Protein AF-A0A0V0Z096-F1 (afdb_monomer_lite)

Radius of gyration: 15.41 Å; chains: 1; bounding box: 47×34×36 Å

Foldseek 3Di:
DPFQKDKDKADDPDPPAFKIKIKMKRQPCPPPPPDPRDHDPVCPVDDMDIDMFIATLVCVLQVLQQVLLQLDDDPDDDDDVVSCVVSVSNVCVRVSHHDPDDDQKDKGWGFTDDDDTDIAIFIHGYQPPDDDDRPRDDGDD

Sequence (141 aa):
TKSNGKGIIVIRTAVGQNDGAWIVHTVPGFPKAKTGYSWPASETAKGHLLICMTIAKTQINAIAASLFRAEPFVYYNDIPETETTGMPDFKKLAEGQIPTTPPSTIIRSIRLTGAGTVPVHIYSKSAKSRYGKQVKTFLII

pLDDT: mean 81.58, std 16.47, range [27.97, 95.5]

Secondary structure (DSSP, 8-state):
---S-EEEEEE--STT--EEEEEEE--TT-SPTTS-----GGGTTS---EEEEEEEGGGHHHHHHHHHHT----------HHHHTT-HHHHHHHTT----SS-SEEEEEEE--SSS--EEEEEEE-TT--SSS--------

InterPro domains:
  IPR004947 Deoxyribonuclease II [PF03265] (3-128)
  IPR004947 Deoxyribonuclease II [PTHR10858] (15-128)

Organism: NCBI:txid990121

Structure (mmCIF, N/CA/C/O backbone):
data_AF-A0A0V0Z096-F1
#
_entry.id   AF-A0A0V0Z096-F1
#
loop_
_atom_site.group_PDB
_atom_site.id
_atom_site.type_symbol
_atom_site.label_atom_id
_atom_site.label_alt_id
_atom_site.label_comp_id
_atom_site.label_asym_id
_atom_site.label_entity_id
_atom_site.label_seq_id
_atom_site.pdbx_PDB_ins_code
_atom_site.Cartn_x
_atom_site.Cartn_y
_atom_site.Cartn_z
_atom_site.occupancy
_atom_site.B_iso_or_equiv
_atom_site.auth_seq_id
_atom_site.auth_comp_id
_atom_site.auth_asym_id
_atom_site.auth_atom_id
_atom_site.pdbx_PDB_model_num
ATOM 1 N N . THR A 1 1 ? 9.477 6.277 -12.701 1.00 46.91 1 THR A N 1
ATOM 2 C CA . THR A 1 1 ? 10.186 6.315 -11.398 1.00 46.91 1 THR A CA 1
ATOM 3 C C . THR A 1 1 ? 11.092 5.092 -11.263 1.00 46.91 1 THR A C 1
ATOM 5 O O . THR A 1 1 ? 10.750 4.046 -11.796 1.00 46.91 1 THR A O 1
ATOM 8 N N . LYS A 1 2 ? 12.264 5.210 -10.611 1.00 51.12 2 LYS A N 1
ATOM 9 C CA . LYS A 1 2 ? 13.304 4.149 -10.505 1.00 51.12 2 LYS A CA 1
ATOM 10 C C . LYS A 1 2 ? 13.142 3.206 -9.286 1.00 51.12 2 LYS A C 1
ATOM 12 O O . LYS A 1 2 ? 14.071 2.459 -8.968 1.00 51.12 2 LYS A O 1
ATOM 17 N N . SER A 1 3 ? 12.001 3.256 -8.586 1.00 62.12 3 SER A N 1
ATOM 18 C CA . SER A 1 3 ? 11.699 2.331 -7.481 1.00 62.12 3 SER A CA 1
ATOM 19 C C . SER A 1 3 ? 11.398 0.932 -8.021 1.00 62.12 3 SER A C 1
ATOM 21 O O . SER A 1 3 ? 10.649 0.786 -8.991 1.00 62.12 3 SER A O 1
ATOM 23 N N . ASN A 1 4 ? 11.970 -0.090 -7.382 1.00 69.25 4 ASN A N 1
ATOM 24 C CA . ASN A 1 4 ? 11.734 -1.488 -7.746 1.00 69.25 4 ASN A CA 1
ATOM 25 C C . ASN A 1 4 ? 10.355 -1.971 -7.254 1.00 69.25 4 ASN A C 1
ATOM 27 O O . ASN A 1 4 ? 9.703 -2.743 -7.952 1.00 69.25 4 ASN A O 1
ATOM 31 N N . GLY A 1 5 ? 9.896 -1.478 -6.097 1.00 81.44 5 GLY A N 1
ATOM 32 C CA . GLY A 1 5 ? 8.581 -1.777 -5.525 1.00 81.44 5 GLY A CA 1
ATOM 33 C C . GLY A 1 5 ? 7.547 -0.695 -5.838 1.00 81.44 5 GLY A C 1
ATOM 34 O O . GLY A 1 5 ? 7.862 0.500 -5.848 1.00 81.44 5 GLY A O 1
ATOM 35 N N . LYS A 1 6 ? 6.318 -1.131 -6.104 1.00 87.38 6 LYS A N 1
ATOM 36 C CA . LYS A 1 6 ? 5.119 -0.325 -6.362 1.00 87.38 6 LYS A CA 1
ATOM 37 C C . LYS A 1 6 ? 3.970 -0.888 -5.539 1.00 87.38 6 LYS A C 1
ATOM 39 O O . LYS A 1 6 ? 4.043 -2.032 -5.091 1.00 87.38 6 LYS A O 1
ATOM 44 N N . GLY A 1 7 ? 2.915 -0.109 -5.350 1.00 89.44 7 GLY A N 1
ATOM 45 C CA . GLY A 1 7 ? 1.746 -0.604 -4.646 1.00 89.44 7 GLY A CA 1
ATOM 46 C C . GLY A 1 7 ? 0.481 0.190 -4.912 1.00 89.44 7 GLY A C 1
ATOM 47 O O . GLY A 1 7 ? 0.518 1.278 -5.484 1.00 89.44 7 GLY A O 1
ATOM 48 N N . ILE A 1 8 ? -0.631 -0.406 -4.501 1.00 90.75 8 ILE A N 1
ATOM 49 C CA . ILE A 1 8 ? -1.992 0.096 -4.671 1.00 90.75 8 ILE A CA 1
ATOM 50 C C . ILE A 1 8 ? -2.708 -0.132 -3.344 1.00 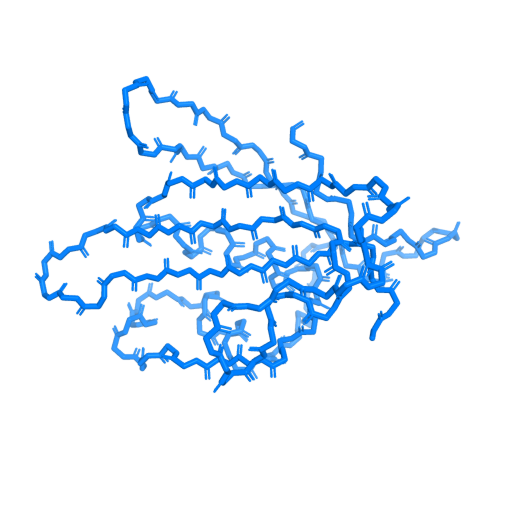90.75 8 ILE A C 1
ATOM 52 O O . ILE A 1 8 ? -2.655 -1.239 -2.808 1.00 90.75 8 ILE A O 1
ATOM 56 N N . ILE A 1 9 ? -3.376 0.891 -2.823 1.00 91.88 9 ILE A N 1
ATOM 57 C CA . ILE A 1 9 ? -4.297 0.752 -1.693 1.00 91.88 9 ILE A CA 1
ATOM 58 C C . ILE A 1 9 ? -5.701 0.964 -2.241 1.00 91.88 9 ILE A C 1
ATOM 60 O O . ILE A 1 9 ? -5.968 1.977 -2.882 1.00 91.88 9 ILE A O 1
ATOM 64 N N . VAL A 1 10 ? -6.579 -0.002 -1.998 1.00 91.56 10 VAL A N 1
ATOM 65 C CA . VAL A 1 10 ? -7.994 0.051 -2.365 1.00 91.56 10 VAL A CA 1
ATOM 66 C C . VAL A 1 10 ? -8.809 -0.018 -1.085 1.00 91.56 10 VAL A C 1
ATOM 68 O O . VAL A 1 10 ? -8.542 -0.854 -0.223 1.00 91.56 10 VAL A O 1
ATOM 71 N N . ILE A 1 11 ? -9.808 0.850 -0.963 1.00 91.62 11 ILE A N 1
ATOM 72 C CA . ILE A 1 11 ? -10.692 0.916 0.201 1.00 91.62 11 ILE A CA 1
ATOM 73 C C . ILE A 1 11 ? -12.143 0.851 -0.242 1.00 91.62 11 ILE A C 1
ATOM 75 O O . ILE A 1 11 ? -12.521 1.438 -1.255 1.00 91.62 11 ILE A O 1
ATOM 79 N N . ARG A 1 12 ? -12.977 0.146 0.520 1.00 92.25 12 ARG A N 1
ATOM 80 C CA . ARG A 1 12 ? -14.403 0.048 0.214 1.00 92.25 12 ARG A CA 1
ATOM 81 C C . ARG A 1 12 ? -15.173 1.213 0.826 1.00 92.25 12 ARG A C 1
ATOM 83 O O . ARG A 1 12 ? -15.534 1.139 1.986 1.00 92.25 12 ARG A O 1
ATOM 90 N N . THR A 1 13 ? -15.492 2.255 0.073 1.00 90.75 13 THR A N 1
ATOM 91 C CA . THR A 1 13 ? -16.081 3.519 0.583 1.00 90.75 13 THR A CA 1
ATOM 92 C C . THR A 1 13 ? -17.542 3.452 1.062 1.00 90.75 13 THR A C 1
ATOM 94 O O . THR A 1 13 ? -18.103 4.456 1.494 1.00 90.75 13 THR A O 1
ATOM 97 N N . ALA A 1 14 ? -18.193 2.286 1.013 1.00 91.25 14 ALA A N 1
ATOM 98 C CA . ALA A 1 14 ? -19.557 2.141 1.519 1.00 91.25 14 ALA A CA 1
ATOM 99 C C . ALA A 1 14 ? -19.620 2.328 3.050 1.00 91.25 14 ALA A C 1
ATOM 101 O O . ALA A 1 14 ? -18.750 1.857 3.789 1.00 91.25 14 ALA A O 1
ATOM 102 N N . VAL A 1 15 ? -20.677 2.997 3.523 1.00 86.56 15 VAL A N 1
ATOM 103 C CA . VAL A 1 15 ? -20.884 3.310 4.946 1.00 86.56 15 VAL A CA 1
ATOM 104 C C . VAL A 1 15 ? -20.875 2.028 5.784 1.00 86.56 15 VAL A C 1
ATOM 106 O O . VAL A 1 15 ? -21.475 1.019 5.414 1.00 86.56 15 VAL A O 1
ATOM 109 N N . GLY A 1 16 ? -20.162 2.065 6.912 1.00 84.88 16 GLY A N 1
ATOM 110 C CA . GLY A 1 16 ? -20.044 0.937 7.841 1.00 84.88 16 GLY A CA 1
ATOM 111 C C . GLY A 1 16 ? -19.148 -0.211 7.361 1.00 84.88 16 GLY A C 1
ATOM 112 O O . GLY A 1 16 ? -18.984 -1.184 8.091 1.00 84.88 16 GLY A O 1
ATOM 113 N N . GLN A 1 17 ? -18.544 -0.119 6.170 1.00 91.12 17 GLN A N 1
ATOM 114 C CA . GLN A 1 17 ? -17.619 -1.139 5.677 1.00 91.12 17 GLN A CA 1
ATOM 115 C C . GLN A 1 17 ? -16.190 -0.866 6.141 1.00 91.12 17 GLN A C 1
ATOM 117 O O . GLN A 1 17 ? -15.682 0.253 6.040 1.00 91.12 17 GLN A O 1
ATOM 122 N N . ASN A 1 18 ? -15.520 -1.925 6.593 1.00 91.62 18 ASN A N 1
ATOM 123 C CA . ASN A 1 18 ? -14.143 -1.888 7.084 1.00 91.62 18 ASN A CA 1
ATOM 124 C C . ASN A 1 18 ? -13.175 -2.645 6.159 1.00 91.62 18 ASN A C 1
ATOM 126 O O . ASN A 1 18 ? -12.088 -3.020 6.583 1.00 91.62 18 ASN A O 1
ATOM 130 N N . ASP A 1 19 ? -13.550 -2.868 4.900 1.00 92.62 19 ASP A N 1
ATOM 131 C CA . ASP A 1 19 ? -12.753 -3.661 3.963 1.00 92.62 19 ASP A CA 1
ATOM 132 C C . ASP A 1 19 ? -11.773 -2.799 3.159 1.00 92.62 19 ASP A C 1
ATOM 134 O O . ASP A 1 19 ? -12.102 -1.702 2.687 1.00 92.62 19 ASP A O 1
ATOM 138 N N . GLY A 1 20 ? -10.580 -3.343 2.936 1.00 92.88 20 GLY A N 1
ATOM 139 C CA . GLY A 1 20 ? -9.593 -2.812 2.010 1.00 92.88 20 GLY A CA 1
ATOM 140 C C . GLY A 1 20 ? -8.653 -3.893 1.482 1.00 92.88 20 GLY A C 1
ATOM 141 O O . GLY A 1 20 ? -8.589 -5.009 1.997 1.00 92.88 20 GLY A O 1
ATOM 142 N N . ALA A 1 21 ? -7.901 -3.541 0.447 1.00 93.12 21 ALA A N 1
ATOM 143 C CA . ALA A 1 21 ? -6.848 -4.369 -0.115 1.00 93.12 21 ALA A CA 1
ATOM 144 C C . ALA A 1 21 ? -5.581 -3.535 -0.305 1.00 93.12 21 ALA A C 1
ATOM 146 O O . ALA A 1 21 ? -5.631 -2.394 -0.767 1.00 93.12 21 ALA A O 1
ATOM 147 N N . TRP A 1 22 ? -4.437 -4.120 0.027 1.00 93.75 22 TRP A N 1
ATOM 148 C CA . TRP A 1 22 ? -3.130 -3.551 -0.255 1.00 93.75 22 TRP A CA 1
ATOM 149 C C . TRP A 1 22 ? -2.366 -4.489 -1.179 1.00 93.75 22 TRP A C 1
ATOM 151 O O . TRP A 1 22 ? -2.106 -5.644 -0.847 1.00 93.75 22 TRP A O 1
ATOM 161 N N . ILE A 1 23 ? -2.029 -3.986 -2.362 1.00 92.38 23 ILE A N 1
ATOM 162 C CA . ILE A 1 23 ? -1.286 -4.724 -3.375 1.00 92.38 23 ILE A CA 1
ATOM 163 C C . ILE A 1 23 ? 0.121 -4.156 -3.438 1.00 92.38 23 ILE A C 1
ATOM 165 O O . ILE A 1 23 ? 0.297 -2.942 -3.533 1.00 92.38 23 ILE A O 1
ATOM 169 N N . VAL A 1 24 ? 1.118 -5.033 -3.437 1.00 92.12 24 VAL A N 1
ATOM 170 C CA . VAL A 1 24 ? 2.523 -4.676 -3.634 1.00 92.12 24 VAL A CA 1
ATOM 171 C C . VAL A 1 24 ? 3.059 -5.481 -4.802 1.00 92.12 24 VAL A C 1
ATOM 173 O O . VAL A 1 24 ? 2.840 -6.688 -4.885 1.00 92.12 24 VAL A O 1
ATOM 176 N N . HIS A 1 25 ? 3.734 -4.814 -5.734 1.00 91.50 25 HIS A N 1
ATOM 177 C CA . HIS A 1 25 ? 4.222 -5.462 -6.943 1.00 91.50 25 HIS A CA 1
ATOM 178 C C . HIS A 1 25 ? 5.478 -4.816 -7.527 1.00 91.50 25 HIS A C 1
ATOM 180 O O . HIS A 1 25 ? 5.851 -3.692 -7.187 1.00 91.50 25 HIS A O 1
ATOM 186 N N . THR A 1 26 ? 6.123 -5.517 -8.462 1.00 92.38 26 THR A N 1
ATOM 187 C CA . THR A 1 26 ? 7.292 -4.998 -9.198 1.00 92.38 26 THR A CA 1
ATOM 188 C C . THR A 1 26 ? 6.966 -4.516 -10.616 1.00 92.38 26 THR A C 1
ATOM 190 O O . THR A 1 26 ? 7.733 -3.732 -11.180 1.00 92.38 26 THR A O 1
ATOM 193 N N . VAL A 1 27 ? 5.808 -4.895 -11.171 1.00 90.75 27 VAL A N 1
ATOM 194 C CA . VAL A 1 27 ? 5.384 -4.624 -12.564 1.00 90.75 27 VAL A CA 1
ATOM 195 C C . VAL A 1 27 ? 5.405 -3.120 -12.914 1.00 90.75 27 VAL A C 1
ATOM 197 O O . VAL A 1 27 ? 4.641 -2.343 -12.341 1.00 90.75 27 VAL A O 1
ATOM 200 N N . PRO A 1 28 ? 6.280 -2.651 -13.817 1.00 87.44 28 PRO A N 1
ATOM 201 C CA . PRO A 1 28 ? 6.274 -1.281 -14.330 1.00 87.44 28 PRO A CA 1
ATOM 202 C C . PRO A 1 28 ? 4.982 -0.921 -15.072 1.00 87.44 28 PRO A C 1
ATOM 204 O O . PRO A 1 28 ? 4.483 -1.707 -15.864 1.00 87.44 28 PRO A O 1
ATOM 207 N N . GLY A 1 29 ? 4.448 0.283 -14.842 1.00 83.25 29 GLY A N 1
ATOM 208 C CA . GLY A 1 29 ? 3.272 0.789 -15.569 1.00 83.25 29 GLY A CA 1
ATOM 209 C C . GLY A 1 29 ? 1.933 0.131 -15.212 1.00 83.25 29 GLY A C 1
ATOM 210 O O . GLY A 1 29 ? 0.922 0.471 -15.819 1.00 83.25 29 GLY A O 1
ATOM 211 N N . PHE A 1 30 ? 1.917 -0.779 -14.237 1.00 85.06 30 PHE A N 1
ATOM 212 C CA . PHE A 1 30 ? 0.716 -1.446 -13.742 1.00 85.06 30 PHE A CA 1
ATOM 213 C C . PHE A 1 30 ? 0.279 -0.875 -12.378 1.00 85.06 30 PHE A C 1
ATOM 215 O O . PHE A 1 30 ? 1.146 -0.576 -11.557 1.00 85.06 30 PHE A O 1
ATOM 222 N N . PRO A 1 31 ? -1.033 -0.769 -12.109 1.00 83.81 31 PRO A N 1
ATOM 223 C CA . PRO A 1 31 ? -2.077 -0.611 -13.110 1.00 83.81 31 PRO A CA 1
ATOM 224 C C . PRO A 1 31 ? -1.879 0.736 -13.813 1.00 83.81 31 PRO A C 1
ATOM 226 O O . PRO A 1 31 ? -1.270 1.665 -13.275 1.00 83.81 31 PRO A O 1
ATOM 229 N N . LYS A 1 32 ? -2.406 0.867 -15.025 1.00 81.06 32 LYS A N 1
ATOM 230 C CA . LYS A 1 32 ? -2.392 2.159 -15.701 1.00 81.06 32 LYS A CA 1
ATOM 231 C C . LYS A 1 32 ? -3.452 3.059 -15.049 1.00 81.06 32 LYS A C 1
ATOM 233 O O . LYS A 1 32 ? -4.631 2.714 -15.007 1.00 81.06 32 LYS A O 1
ATOM 238 N N . ALA A 1 33 ? -3.012 4.187 -14.488 1.00 73.81 33 ALA A N 1
ATOM 239 C CA . ALA A 1 33 ? -3.872 5.124 -13.761 1.00 73.81 33 ALA A CA 1
ATOM 240 C C . ALA A 1 33 ? -5.068 5.570 -14.611 1.00 73.81 33 ALA A C 1
ATOM 242 O O . ALA A 1 33 ? -4.908 5.811 -15.809 1.00 73.81 33 ALA A O 1
ATOM 243 N N . LYS A 1 34 ? -6.240 5.727 -13.980 1.00 73.31 34 LYS A N 1
ATOM 244 C CA . LYS A 1 34 ? -7.497 6.165 -14.624 1.00 73.31 34 LYS A CA 1
ATOM 245 C C . LYS A 1 34 ? -7.984 5.279 -15.777 1.00 73.31 34 LYS A C 1
ATOM 247 O O . LYS A 1 34 ? -8.939 5.628 -16.462 1.00 73.31 34 LYS A O 1
ATOM 252 N N . THR A 1 35 ? -7.342 4.140 -16.003 1.00 71.06 35 THR A N 1
ATOM 253 C CA . THR A 1 35 ? -7.802 3.123 -16.940 1.00 71.06 35 THR A CA 1
ATOM 254 C C . THR A 1 35 ? -8.131 1.869 -16.148 1.00 71.06 35 THR A C 1
ATOM 256 O O . THR A 1 35 ? -7.562 1.649 -15.078 1.00 71.06 35 THR A O 1
ATOM 259 N N . GLY A 1 36 ? -9.063 1.059 -16.649 1.00 73.25 36 GLY A N 1
ATOM 260 C CA . GLY A 1 36 ? -9.343 -0.245 -16.056 1.00 73.25 36 GLY A CA 1
ATOM 261 C C . GLY A 1 36 ? -8.099 -1.140 -16.008 1.00 73.25 36 GLY A C 1
ATOM 262 O O . GLY A 1 36 ? -7.007 -0.773 -16.450 1.00 73.25 36 GLY A O 1
ATOM 263 N N . TYR A 1 37 ? -8.272 -2.347 -15.474 1.00 81.44 37 TYR A N 1
ATOM 264 C CA . TYR A 1 37 ? -7.207 -3.345 -15.450 1.00 81.44 37 TYR A CA 1
ATOM 265 C C . TYR A 1 37 ? -6.600 -3.536 -16.852 1.00 81.44 37 TYR A C 1
ATOM 267 O O . TYR A 1 37 ? -7.305 -3.845 -17.810 1.00 81.44 37 TYR A O 1
ATOM 275 N N . SER A 1 38 ? -5.283 -3.353 -16.961 1.00 85.44 38 SER A N 1
ATOM 276 C CA . SER A 1 38 ? -4.527 -3.555 -18.196 1.00 85.44 38 SER A CA 1
ATOM 277 C C . SER A 1 38 ? -3.144 -4.089 -17.853 1.00 85.44 38 SER A C 1
ATOM 279 O O . SER A 1 38 ? -2.363 -3.415 -17.177 1.00 85.44 38 SER A O 1
ATOM 281 N N . TRP A 1 39 ? -2.824 -5.284 -18.345 1.00 88.88 39 TRP A N 1
ATOM 282 C CA . TRP A 1 39 ? -1.497 -5.876 -18.208 1.00 88.88 39 TRP A CA 1
ATOM 283 C C . TRP A 1 39 ? -0.557 -5.355 -19.310 1.00 88.88 39 TRP A C 1
ATOM 285 O O . TRP A 1 39 ? -0.926 -5.410 -20.486 1.00 88.88 39 TRP A O 1
ATOM 295 N N . PRO A 1 40 ? 0.647 -4.846 -18.992 1.00 90.12 40 PRO A N 1
ATOM 296 C CA . PRO A 1 40 ? 1.582 -4.411 -20.024 1.00 90.12 40 PRO A CA 1
ATOM 297 C C . PRO A 1 40 ? 2.207 -5.621 -20.736 1.00 90.12 40 PRO A C 1
ATOM 299 O O . PRO A 1 40 ? 2.941 -6.397 -20.127 1.00 90.12 40 PRO A O 1
ATOM 302 N N . ALA A 1 41 ? 1.969 -5.764 -22.044 1.00 92.06 41 ALA A N 1
ATOM 303 C CA . ALA A 1 41 ? 2.443 -6.917 -22.819 1.00 92.06 41 ALA A CA 1
ATOM 304 C C . ALA A 1 41 ? 3.969 -7.141 -22.723 1.00 92.06 41 ALA A C 1
ATOM 306 O O . ALA A 1 41 ? 4.411 -8.289 -22.666 1.00 92.06 41 ALA A O 1
ATOM 307 N N . SER A 1 42 ? 4.760 -6.062 -22.612 1.00 91.94 42 SER A N 1
ATOM 308 C CA . SER A 1 42 ? 6.226 -6.097 -22.451 1.00 91.94 42 SER A CA 1
ATOM 309 C C . SER A 1 42 ? 6.711 -6.756 -21.157 1.00 91.94 42 SER A C 1
ATOM 311 O O . SER A 1 42 ? 7.886 -7.108 -21.052 1.00 91.94 42 SER A O 1
ATOM 313 N N . GLU A 1 43 ? 5.834 -6.895 -20.164 1.00 93.62 43 GLU A N 1
ATOM 314 C CA . GLU A 1 43 ? 6.150 -7.477 -18.861 1.00 93.62 43 GLU A CA 1
ATOM 315 C C . GLU A 1 43 ? 5.813 -8.976 -18.793 1.00 93.62 43 GLU A C 1
ATOM 317 O O . GLU A 1 43 ? 6.204 -9.650 -17.849 1.00 93.62 43 GLU A O 1
ATOM 322 N N . THR A 1 44 ? 5.163 -9.541 -19.818 1.00 92.62 44 THR A N 1
ATOM 323 C CA . THR A 1 44 ? 4.768 -10.966 -19.854 1.00 92.62 44 THR A CA 1
ATOM 324 C C . THR A 1 44 ? 5.965 -11.916 -19.856 1.00 92.62 44 THR A C 1
ATOM 326 O O . THR A 1 44 ? 5.931 -12.961 -19.217 1.00 92.62 44 THR A O 1
ATOM 329 N N . ALA A 1 45 ? 7.044 -11.550 -20.551 1.00 95.50 45 ALA A N 1
ATOM 330 C CA . ALA A 1 45 ? 8.261 -12.359 -20.618 1.00 95.50 45 ALA A CA 1
ATOM 331 C C . ALA A 1 45 ? 9.189 -12.168 -19.399 1.00 95.50 45 ALA A C 1
ATOM 333 O O . ALA A 1 45 ? 10.294 -12.709 -19.377 1.00 95.50 45 ALA A O 1
ATOM 334 N N . LYS A 1 46 ? 8.789 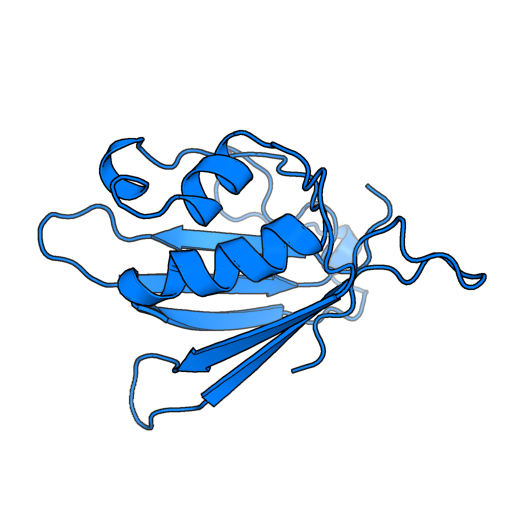-11.365 -18.403 1.00 93.56 46 LYS A N 1
ATOM 335 C CA . LYS A 1 46 ? 9.617 -10.992 -17.250 1.00 93.56 46 LYS A CA 1
ATOM 336 C C . LYS A 1 46 ? 9.031 -11.556 -15.958 1.00 93.56 46 LYS A C 1
ATOM 338 O O . LYS A 1 46 ? 7.821 -11.615 -15.770 1.00 93.56 46 LYS A O 1
ATOM 343 N N . GLY A 1 47 ? 9.908 -11.936 -15.031 1.00 93.00 47 GLY A N 1
ATOM 344 C CA . GLY A 1 47 ? 9.502 -12.361 -13.694 1.00 93.00 47 GLY A CA 1
ATOM 345 C C . GLY A 1 47 ? 9.043 -11.174 -12.846 1.00 93.00 47 GLY A C 1
ATOM 346 O O . GLY A 1 47 ? 9.802 -10.225 -12.637 1.00 93.00 47 GLY A O 1
ATOM 347 N N . HIS A 1 48 ? 7.822 -11.247 -12.316 1.00 92.50 48 HIS A N 1
ATOM 348 C CA . HIS A 1 48 ? 7.268 -10.239 -11.415 1.00 92.50 48 HIS A CA 1
ATOM 349 C C . HIS A 1 48 ? 6.723 -10.860 -10.133 1.00 92.50 48 HIS A C 1
ATOM 351 O O . HIS A 1 48 ? 6.204 -11.971 -10.134 1.00 92.50 48 HIS A O 1
ATOM 357 N N . LEU A 1 49 ? 6.815 -10.099 -9.042 1.00 92.12 49 LEU A N 1
ATOM 358 C CA . LEU A 1 49 ? 6.169 -10.418 -7.775 1.00 92.12 49 LEU A CA 1
ATOM 359 C C . LEU A 1 49 ? 4.916 -9.554 -7.653 1.00 92.12 49 LEU A C 1
ATOM 361 O O . LEU A 1 49 ? 4.987 -8.344 -7.893 1.00 92.12 49 LEU A O 1
ATOM 365 N N . LEU A 1 50 ? 3.796 -10.175 -7.294 1.00 92.19 50 LEU A N 1
ATOM 366 C CA . LEU A 1 50 ? 2.545 -9.517 -6.938 1.00 92.19 50 LEU A CA 1
ATOM 367 C C . LEU A 1 50 ? 2.026 -10.162 -5.657 1.00 92.19 50 LEU A C 1
ATOM 369 O O . LEU A 1 50 ? 1.871 -11.378 -5.596 1.00 92.19 50 LEU A O 1
ATOM 373 N N . ILE A 1 51 ? 1.752 -9.348 -4.646 1.00 92.19 51 ILE A N 1
ATOM 374 C CA . ILE A 1 51 ? 1.172 -9.787 -3.379 1.00 92.19 51 ILE A CA 1
ATOM 375 C C . ILE A 1 51 ? -0.058 -8.937 -3.125 1.00 92.19 51 ILE A C 1
ATOM 377 O O . ILE A 1 51 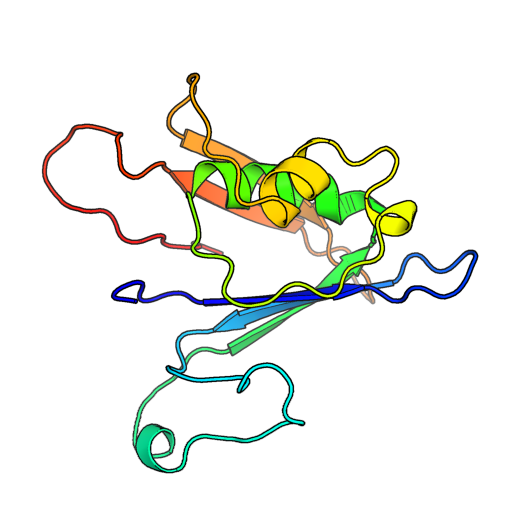? 0.026 -7.711 -3.157 1.00 92.19 51 ILE A O 1
ATOM 381 N N . CYS A 1 52 ? -1.188 -9.593 -2.878 1.00 92.06 52 CYS A N 1
ATOM 382 C CA . CYS A 1 52 ? -2.434 -8.954 -2.485 1.00 92.06 52 CYS A CA 1
ATOM 383 C C . CYS A 1 52 ? -2.739 -9.325 -1.036 1.00 92.06 52 CYS A C 1
ATOM 385 O O . CYS A 1 52 ? -2.774 -10.503 -0.689 1.00 92.06 52 CYS A O 1
ATOM 387 N N . MET A 1 53 ? -2.955 -8.315 -0.204 1.00 92.94 53 MET A N 1
ATOM 388 C CA . MET A 1 53 ? -3.285 -8.462 1.205 1.00 92.94 53 MET A CA 1
ATOM 389 C C . MET A 1 53 ? -4.650 -7.846 1.469 1.00 92.94 53 MET A C 1
ATOM 391 O O . MET A 1 53 ? -4.834 -6.646 1.260 1.00 92.94 53 MET A O 1
ATOM 395 N N . THR A 1 54 ? -5.590 -8.644 1.967 1.00 93.19 54 THR A N 1
ATOM 396 C CA . THR A 1 54 ? -6.860 -8.129 2.486 1.00 93.19 54 THR A CA 1
ATOM 397 C C . THR A 1 54 ? -6.618 -7.545 3.872 1.00 93.19 54 THR A C 1
ATOM 399 O O . THR A 1 54 ? -6.026 -8.187 4.744 1.00 93.19 54 THR A O 1
ATOM 402 N N . ILE A 1 55 ? -7.030 -6.298 4.065 1.00 93.56 55 ILE A N 1
ATOM 403 C CA . ILE A 1 55 ? -6.770 -5.522 5.275 1.00 93.56 55 ILE A CA 1
ATOM 404 C C . ILE A 1 55 ? -8.052 -4.869 5.775 1.00 93.56 55 ILE A C 1
ATOM 406 O O . ILE A 1 55 ? -8.984 -4.610 5.016 1.00 93.56 55 ILE A O 1
ATOM 410 N N . ALA A 1 56 ? -8.075 -4.556 7.067 1.00 94.00 56 ALA A N 1
ATOM 411 C CA . ALA A 1 56 ? -9.113 -3.705 7.630 1.00 94.00 56 ALA A CA 1
ATOM 412 C C . ALA A 1 56 ? -8.788 -2.228 7.358 1.00 94.00 56 ALA A C 1
ATOM 414 O O . ALA A 1 56 ? -7.629 -1.829 7.519 1.00 94.00 56 ALA A O 1
ATOM 415 N N . LYS A 1 57 ? -9.787 -1.393 7.042 1.00 92.88 57 LYS A N 1
ATOM 416 C CA . LYS A 1 57 ? -9.589 0.062 6.895 1.00 92.88 57 LYS A CA 1
ATOM 417 C C . LYS A 1 57 ? -8.960 0.684 8.136 1.00 92.88 57 LYS A C 1
ATOM 419 O O . LYS A 1 57 ? -8.092 1.543 8.020 1.00 92.88 57 LYS A O 1
ATOM 424 N N . THR A 1 58 ? -9.324 0.203 9.323 1.00 92.69 58 THR A N 1
ATOM 425 C CA . THR A 1 58 ? -8.744 0.651 10.602 1.00 92.69 58 THR A CA 1
ATOM 426 C C . THR A 1 58 ? -7.221 0.503 10.687 1.00 92.69 58 THR A C 1
ATOM 428 O O . THR A 1 58 ? -6.586 1.176 11.494 1.00 92.69 58 THR A O 1
ATOM 431 N N . GLN A 1 59 ? -6.609 -0.341 9.852 1.00 94.19 59 GLN A N 1
ATOM 432 C CA . GLN A 1 59 ? -5.160 -0.554 9.821 1.00 94.19 59 GLN A CA 1
ATOM 433 C C . GLN A 1 59 ? -4.443 0.289 8.763 1.00 94.19 59 GLN A C 1
ATOM 435 O O . GLN A 1 59 ? -3.212 0.352 8.762 1.00 94.19 59 GLN A O 1
ATOM 440 N N . ILE A 1 60 ? -5.179 0.982 7.890 1.00 93.44 60 ILE A N 1
ATOM 441 C CA . ILE A 1 60 ? -4.599 1.768 6.796 1.00 93.44 60 ILE A CA 1
ATOM 442 C C . ILE A 1 60 ? -3.718 2.886 7.321 1.00 93.44 60 ILE A C 1
ATOM 444 O O . ILE A 1 60 ? -2.644 3.093 6.768 1.00 93.44 60 ILE A O 1
ATOM 448 N N . ASN A 1 61 ? -4.090 3.552 8.418 1.00 94.62 61 ASN A N 1
ATOM 449 C CA . ASN A 1 61 ? -3.229 4.590 8.983 1.00 94.62 61 ASN A CA 1
ATOM 450 C C . ASN A 1 61 ? -1.851 4.034 9.399 1.00 94.62 61 ASN A C 1
ATOM 452 O O . ASN A 1 61 ? -0.836 4.700 9.220 1.00 94.62 61 ASN A O 1
ATOM 456 N N . ALA A 1 62 ? -1.787 2.790 9.887 1.00 93.38 62 ALA A N 1
ATOM 457 C CA . ALA A 1 62 ? -0.519 2.151 10.240 1.00 93.38 62 ALA A CA 1
ATOM 458 C C . ALA A 1 62 ? 0.331 1.826 8.999 1.00 93.38 62 ALA A C 1
ATOM 460 O O . ALA A 1 62 ? 1.542 2.054 9.009 1.00 93.38 62 ALA A O 1
ATOM 461 N N . ILE A 1 63 ? -0.300 1.348 7.921 1.00 93.38 63 ILE A N 1
ATOM 462 C CA . ILE A 1 63 ? 0.360 1.129 6.623 1.00 93.38 63 ILE A CA 1
ATOM 463 C C . ILE A 1 63 ? 0.859 2.465 6.066 1.00 93.38 63 ILE A C 1
ATOM 465 O O . ILE A 1 63 ? 2.010 2.577 5.644 1.00 93.38 63 ILE A O 1
ATOM 469 N N . ALA A 1 64 ? 0.015 3.495 6.115 1.00 92.38 64 ALA A N 1
ATOM 470 C CA . ALA A 1 64 ? 0.317 4.823 5.618 1.00 92.38 64 ALA A CA 1
ATOM 471 C C . ALA A 1 64 ? 1.472 5.475 6.376 1.00 92.38 64 ALA A C 1
ATOM 473 O O . ALA A 1 64 ? 2.308 6.094 5.737 1.00 92.38 64 ALA A O 1
ATOM 474 N N . ALA A 1 65 ? 1.593 5.282 7.691 1.00 91.44 65 ALA A N 1
ATOM 475 C CA . ALA A 1 65 ? 2.741 5.768 8.457 1.00 91.44 65 ALA A CA 1
ATOM 476 C C . ALA A 1 65 ? 4.071 5.177 7.951 1.00 91.44 65 ALA A C 1
ATOM 478 O O . ALA A 1 65 ? 5.068 5.892 7.812 1.00 91.44 65 ALA A O 1
ATOM 479 N N . SER A 1 66 ? 4.086 3.877 7.639 1.00 90.31 66 SER A N 1
ATOM 480 C CA . SER A 1 66 ? 5.255 3.212 7.054 1.00 90.31 66 SER A CA 1
ATOM 481 C C . SER A 1 66 ? 5.542 3.710 5.639 1.00 90.31 66 SER A C 1
ATOM 483 O O . SER A 1 66 ? 6.672 4.093 5.334 1.00 90.31 66 SER A O 1
ATOM 485 N N . LEU A 1 67 ? 4.514 3.787 4.789 1.00 89.44 67 LEU A N 1
ATOM 486 C CA . LEU A 1 67 ? 4.653 4.304 3.430 1.00 89.44 67 LEU A CA 1
ATOM 487 C C . LEU A 1 67 ? 5.120 5.758 3.436 1.00 89.44 67 LEU A C 1
ATOM 489 O O . LEU A 1 67 ? 6.104 6.062 2.786 1.00 89.44 67 LEU A O 1
ATOM 493 N N . PHE A 1 68 ? 4.517 6.634 4.232 1.00 88.25 68 PHE A N 1
ATOM 494 C CA . PHE A 1 68 ? 4.925 8.028 4.388 1.00 88.25 68 PHE A CA 1
ATOM 495 C C . PHE A 1 68 ? 6.419 8.148 4.721 1.00 88.25 68 PHE A C 1
ATOM 497 O O . PHE A 1 68 ? 7.127 8.945 4.107 1.00 88.25 68 PHE A O 1
ATOM 504 N N . ARG A 1 69 ? 6.945 7.284 5.605 1.00 87.00 69 ARG A N 1
ATOM 505 C CA . ARG A 1 69 ? 8.387 7.220 5.909 1.00 87.00 69 ARG A CA 1
ATOM 506 C C . ARG A 1 69 ? 9.247 6.802 4.716 1.00 87.00 69 ARG A C 1
ATOM 508 O O . ARG A 1 69 ? 10.385 7.258 4.606 1.00 87.00 69 ARG A O 1
ATOM 515 N N . ALA A 1 70 ? 8.741 5.914 3.868 1.00 83.19 70 ALA A N 1
ATOM 516 C CA . ALA A 1 70 ? 9.429 5.439 2.673 1.00 83.19 70 ALA A CA 1
ATOM 517 C C . ALA A 1 70 ? 9.436 6.461 1.520 1.00 83.19 70 ALA A C 1
ATOM 519 O O . ALA A 1 70 ? 10.047 6.181 0.489 1.00 83.19 70 ALA A O 1
ATOM 520 N N . GLU A 1 71 ? 8.784 7.621 1.686 1.00 84.00 71 GLU A N 1
ATOM 521 C CA . GLU A 1 71 ? 8.727 8.710 0.699 1.00 84.00 71 GLU A CA 1
ATOM 522 C C . GLU A 1 71 ? 8.315 8.230 -0.717 1.00 84.00 71 GLU A C 1
ATOM 524 O O . GLU A 1 71 ? 9.021 8.487 -1.699 1.00 84.00 71 GLU A O 1
ATOM 529 N N . PRO A 1 72 ? 7.207 7.473 -0.868 1.00 83.44 72 PRO A N 1
ATOM 530 C CA . PRO A 1 72 ? 6.782 6.954 -2.152 1.00 83.44 72 PRO A CA 1
ATOM 531 C C . PRO A 1 72 ? 6.284 8.085 -3.045 1.00 83.44 72 PRO A C 1
ATOM 533 O O . PRO A 1 72 ? 5.725 9.083 -2.597 1.00 83.44 72 PRO A O 1
ATOM 536 N N . PHE A 1 73 ? 6.413 7.871 -4.348 1.00 83.69 73 PHE A N 1
ATOM 537 C CA . PHE A 1 73 ? 5.783 8.734 -5.333 1.00 83.69 73 PHE A CA 1
ATOM 538 C C . PHE A 1 73 ? 4.327 8.302 -5.554 1.00 83.69 73 PHE A C 1
ATOM 540 O O . PHE A 1 73 ? 4.081 7.247 -6.148 1.00 83.69 73 PHE A O 1
ATOM 547 N N . VAL A 1 74 ? 3.374 9.114 -5.092 1.00 85.38 74 VAL A N 1
ATOM 548 C CA . VAL A 1 74 ? 1.937 8.914 -5.332 1.00 85.38 74 VAL A CA 1
ATOM 549 C C . VAL A 1 74 ? 1.596 9.436 -6.726 1.00 85.38 74 VAL A C 1
ATOM 551 O O . VAL A 1 74 ? 1.582 10.638 -6.966 1.00 85.38 74 VAL A O 1
ATOM 554 N N . TYR A 1 75 ? 1.360 8.525 -7.670 1.00 79.44 75 TYR A N 1
ATOM 555 C CA . TYR A 1 75 ? 1.086 8.881 -9.068 1.00 79.44 75 TYR A CA 1
ATOM 556 C C . TYR A 1 75 ? -0.401 9.143 -9.351 1.00 79.44 75 TYR A C 1
ATOM 558 O O . TYR A 1 75 ? -0.731 9.807 -10.332 1.00 79.44 75 TYR A O 1
ATOM 566 N N . TYR A 1 76 ? -1.297 8.591 -8.531 1.00 85.31 76 TYR A N 1
ATOM 567 C CA . TYR A 1 76 ? -2.742 8.761 -8.628 1.00 85.31 76 TYR A CA 1
ATOM 568 C C . TYR A 1 76 ? -3.378 8.490 -7.264 1.00 85.31 76 TYR A C 1
ATOM 570 O O . TYR A 1 76 ? -2.976 7.559 -6.566 1.00 85.31 76 TYR A O 1
ATOM 578 N N . ASN A 1 77 ? -4.358 9.311 -6.906 1.00 86.25 77 ASN A N 1
ATOM 579 C CA . ASN A 1 77 ? -5.149 9.196 -5.694 1.00 86.25 77 ASN A CA 1
ATOM 580 C C . ASN A 1 77 ? -6.582 9.640 -6.017 1.00 86.25 77 ASN A C 1
ATOM 582 O O . ASN A 1 77 ? -6.767 10.680 -6.645 1.00 86.25 77 ASN A O 1
ATOM 586 N N . ASP A 1 78 ? -7.559 8.842 -5.599 1.00 87.56 78 ASP A N 1
ATOM 587 C CA . ASP A 1 78 ? -8.999 9.104 -5.737 1.00 87.56 78 ASP A CA 1
ATOM 588 C C . ASP A 1 78 ? -9.739 8.709 -4.449 1.00 87.56 78 ASP A C 1
ATOM 590 O O . ASP A 1 78 ? -10.844 8.176 -4.455 1.00 87.56 78 ASP A O 1
ATOM 594 N N . ILE A 1 79 ? -9.060 8.873 -3.311 1.00 87.25 79 ILE A N 1
ATOM 595 C CA . ILE A 1 79 ? -9.616 8.595 -1.992 1.00 87.25 79 ILE A CA 1
ATOM 596 C C . ILE A 1 79 ? -10.384 9.837 -1.523 1.00 87.25 79 ILE A C 1
ATOM 598 O O . ILE A 1 79 ? -9.772 10.900 -1.384 1.00 87.25 79 ILE A O 1
ATOM 602 N N . PRO A 1 80 ? -11.695 9.725 -1.240 1.00 87.69 80 PRO A N 1
ATOM 603 C CA . PRO A 1 80 ? -12.466 10.827 -0.677 1.00 87.69 80 PRO A CA 1
ATOM 604 C C . PRO A 1 80 ? -11.897 11.280 0.672 1.00 87.69 80 PRO A C 1
ATOM 606 O O . PRO A 1 80 ? -11.491 10.451 1.489 1.00 87.69 80 PRO A O 1
ATOM 609 N N . GLU A 1 81 ? -11.930 12.585 0.961 1.00 86.44 81 GLU A N 1
ATOM 610 C CA . GLU A 1 81 ? -11.400 13.128 2.224 1.00 86.44 81 GLU A CA 1
ATOM 611 C C . GLU A 1 81 ? -12.071 12.501 3.463 1.00 86.44 81 GLU A C 1
ATOM 613 O O . GLU A 1 81 ? -11.416 12.264 4.483 1.00 86.44 81 GLU A O 1
ATOM 618 N N . THR A 1 82 ? -13.347 12.123 3.349 1.00 89.25 82 THR A N 1
ATOM 619 C CA . THR A 1 82 ? -14.110 11.431 4.398 1.00 89.25 82 THR A CA 1
ATOM 620 C C . THR A 1 82 ? -13.458 10.122 4.848 1.00 89.25 82 THR A C 1
ATOM 622 O O . THR A 1 82 ? -13.515 9.791 6.027 1.00 89.25 82 THR A O 1
ATOM 625 N N . GLU A 1 83 ? -12.775 9.405 3.954 1.00 88.69 83 GLU A N 1
ATOM 626 C CA . GLU A 1 83 ? -12.081 8.148 4.274 1.00 88.69 83 GLU A CA 1
ATOM 627 C C . GLU A 1 83 ? -10.726 8.372 4.960 1.00 88.69 83 GLU A C 1
ATOM 629 O O . GLU A 1 83 ? -10.177 7.463 5.578 1.00 88.69 83 GLU A O 1
ATOM 634 N N . THR A 1 84 ? -10.183 9.589 4.879 1.00 87.38 84 THR A N 1
ATOM 635 C CA . THR A 1 84 ? -8.949 9.982 5.580 1.00 87.38 84 THR A CA 1
ATOM 636 C C . THR A 1 84 ? -9.222 10.631 6.938 1.00 87.38 84 THR A C 1
ATOM 638 O O . THR A 1 84 ? -8.294 10.910 7.702 1.00 87.38 84 THR A O 1
ATOM 641 N N . THR A 1 85 ? -10.495 10.860 7.271 1.00 89.31 85 THR A N 1
ATOM 642 C CA . THR A 1 85 ? -10.896 11.479 8.536 1.00 89.31 85 THR A CA 1
ATOM 643 C C . THR A 1 85 ? -10.479 10.587 9.705 1.00 89.31 85 THR A C 1
ATOM 645 O O . THR A 1 85 ? -10.802 9.404 9.753 1.00 89.31 85 THR A O 1
ATOM 648 N N . GLY A 1 86 ? -9.709 11.142 10.646 1.00 89.19 86 GLY A N 1
ATOM 649 C CA . GLY A 1 86 ? -9.139 10.376 11.762 1.00 89.19 86 GLY A CA 1
ATOM 650 C C . GLY A 1 86 ? -7.910 9.523 11.406 1.00 89.19 86 GLY A C 1
ATOM 651 O O . GLY A 1 86 ? -7.383 8.840 12.281 1.00 89.19 86 GLY A O 1
ATOM 652 N N . MET A 1 87 ? -7.412 9.582 10.163 1.00 94.06 87 MET A N 1
ATOM 653 C CA . MET A 1 87 ? -6.209 8.876 9.700 1.00 94.06 87 MET A CA 1
ATOM 654 C C . MET A 1 87 ? -5.115 9.876 9.276 1.00 94.06 87 MET A C 1
ATOM 656 O O . MET A 1 87 ? -4.917 10.119 8.081 1.00 94.06 87 MET A O 1
ATOM 660 N N . PRO A 1 88 ? -4.392 10.490 10.231 1.00 93.56 88 PRO A N 1
ATOM 661 C CA . PRO A 1 88 ? -3.479 11.597 9.944 1.00 93.56 88 PRO A CA 1
ATOM 662 C C . PRO A 1 88 ? -2.312 11.219 9.024 1.00 93.56 88 PRO A C 1
ATOM 664 O O . PRO A 1 88 ? -1.901 12.033 8.201 1.00 93.56 88 PRO A O 1
ATOM 667 N N . ASP A 1 89 ? -1.770 10.004 9.130 1.00 92.88 89 ASP A N 1
ATOM 668 C CA . ASP A 1 89 ? -0.660 9.566 8.276 1.00 92.88 89 ASP A CA 1
ATOM 669 C C . ASP A 1 89 ? -1.148 9.224 6.869 1.00 92.88 89 ASP A C 1
ATOM 671 O O . ASP A 1 89 ? -0.450 9.473 5.886 1.00 92.88 89 ASP A O 1
ATOM 675 N N . PHE A 1 90 ? -2.377 8.712 6.762 1.00 91.94 90 PHE A N 1
ATOM 676 C CA . PHE A 1 90 ? -3.008 8.463 5.472 1.00 91.94 90 PHE A CA 1
ATOM 677 C C . PHE A 1 90 ? -3.331 9.759 4.737 1.00 91.94 90 PHE A C 1
ATOM 679 O O . PHE A 1 90 ? -3.027 9.859 3.552 1.00 91.94 90 PHE A O 1
ATOM 686 N N . LYS A 1 91 ? -3.831 10.779 5.446 1.00 91.81 91 LYS A N 1
ATOM 687 C CA . LYS A 1 91 ? -4.035 12.123 4.891 1.00 91.81 91 LYS A CA 1
ATOM 688 C C . LYS A 1 91 ? -2.724 12.719 4.366 1.00 91.81 91 LYS A C 1
ATOM 690 O O . LYS A 1 91 ? -2.649 13.101 3.204 1.00 91.81 91 LYS A O 1
ATOM 695 N N . LYS A 1 92 ? -1.653 12.697 5.171 1.00 90.75 92 LYS A N 1
ATOM 696 C CA . LYS A 1 92 ? -0.321 13.175 4.749 1.00 90.75 92 LYS A CA 1
ATOM 697 C C . LYS A 1 92 ? 0.205 12.448 3.512 1.00 90.75 92 LYS A C 1
ATOM 699 O O . LYS A 1 92 ? 0.766 13.083 2.622 1.00 90.75 92 LYS A O 1
ATOM 704 N N . LEU A 1 93 ? 0.036 11.125 3.459 1.00 88.25 93 LEU A N 1
ATOM 705 C CA . LEU A 1 93 ? 0.437 10.313 2.311 1.00 88.25 93 LEU A CA 1
ATOM 706 C C . LEU A 1 93 ? -0.378 10.668 1.059 1.00 88.25 93 LEU A C 1
ATOM 708 O O . LEU A 1 93 ? 0.201 10.849 -0.008 1.00 88.25 93 LEU A O 1
ATOM 712 N N . ALA A 1 94 ? -1.700 10.784 1.195 1.00 86.94 94 ALA A N 1
ATOM 713 C CA . ALA A 1 94 ? -2.630 11.134 0.124 1.00 86.94 94 ALA A CA 1
ATOM 714 C C . ALA A 1 94 ? -2.356 12.528 -0.471 1.00 86.94 94 ALA A C 1
ATOM 716 O O . ALA A 1 94 ? -2.508 12.721 -1.676 1.00 86.94 94 ALA A O 1
ATOM 717 N N . GLU A 1 95 ? -1.911 13.470 0.363 1.00 86.81 95 GLU A N 1
ATOM 718 C CA . GLU A 1 95 ? -1.503 14.830 -0.015 1.00 86.81 95 GLU A CA 1
ATOM 719 C C . GLU A 1 95 ? -0.057 14.913 -0.542 1.00 86.81 95 GLU A C 1
ATOM 721 O O . GLU A 1 95 ? 0.392 15.981 -0.953 1.00 86.81 95 GLU A O 1
ATOM 726 N N . GLY A 1 96 ? 0.695 13.806 -0.530 1.00 80.44 96 GLY A N 1
ATOM 727 C CA . GLY A 1 96 ? 2.081 13.777 -1.000 1.00 80.44 96 GLY A CA 1
ATOM 728 C C . GLY A 1 96 ? 3.055 14.564 -0.118 1.00 80.44 96 GLY A C 1
ATOM 729 O O . GLY A 1 96 ? 4.105 14.995 -0.598 1.00 80.44 96 GLY A O 1
ATOM 730 N N . GLN A 1 97 ? 2.728 14.763 1.163 1.00 85.62 97 GLN A N 1
ATOM 731 C CA . GLN A 1 97 ? 3.648 15.388 2.108 1.00 85.62 97 GLN A CA 1
ATOM 732 C C . GLN A 1 97 ? 4.910 14.525 2.288 1.00 85.62 97 GLN A C 1
ATOM 734 O O . GLN A 1 97 ? 4.907 13.315 2.054 1.00 85.62 97 GLN A O 1
ATOM 739 N N . ILE A 1 98 ? 5.995 15.140 2.759 1.00 80.88 98 ILE A N 1
ATOM 740 C CA . ILE A 1 98 ? 7.270 14.454 3.001 1.00 80.88 98 ILE A CA 1
ATOM 741 C C . ILE A 1 98 ? 7.590 14.514 4.500 1.00 80.88 98 ILE A C 1
ATOM 743 O O . ILE A 1 98 ? 7.500 15.594 5.089 1.00 80.88 98 ILE A O 1
ATOM 747 N N . PRO A 1 99 ? 7.995 13.401 5.142 1.00 81.19 99 PRO A N 1
ATOM 748 C CA . PRO A 1 99 ? 8.444 13.411 6.529 1.00 81.19 99 PRO A CA 1
ATOM 749 C C . PRO A 1 99 ? 9.643 14.351 6.709 1.00 81.19 99 PRO A C 1
ATOM 751 O O . PRO A 1 99 ? 10.727 14.131 6.165 1.00 81.19 99 PRO A O 1
ATOM 754 N N . THR A 1 100 ? 9.463 15.396 7.513 1.00 77.75 100 THR A N 1
ATOM 755 C CA . THR A 1 100 ? 10.509 16.386 7.816 1.00 77.75 100 THR A CA 1
ATOM 756 C C . THR A 1 100 ? 11.314 16.039 9.066 1.00 77.75 100 THR A C 1
ATOM 758 O O . THR A 1 100 ? 12.438 16.513 9.219 1.00 77.75 100 THR A O 1
ATOM 761 N N . THR A 1 101 ? 10.785 15.175 9.933 1.00 71.56 101 THR A N 1
ATOM 762 C CA . THR A 1 101 ? 11.375 14.839 11.232 1.00 71.56 101 THR A CA 1
ATOM 763 C C . THR A 1 101 ? 11.793 13.361 11.332 1.00 71.56 101 THR A C 1
ATOM 765 O O . THR A 1 101 ? 11.276 12.498 10.610 1.00 71.56 101 THR A O 1
ATOM 768 N N . PRO A 1 102 ? 12.793 13.032 12.173 1.00 73.56 102 PRO A N 1
ATOM 769 C CA . PRO A 1 102 ? 13.128 11.650 12.534 1.00 73.56 102 PRO A CA 1
ATOM 770 C C . PRO A 1 102 ? 11.978 10.965 13.306 1.00 73.56 102 PRO A C 1
ATOM 772 O O . PRO A 1 102 ? 11.108 11.663 13.828 1.00 73.56 102 PRO A O 1
ATOM 775 N N . PRO A 1 103 ? 11.950 9.617 13.396 1.00 75.12 103 PRO A N 1
ATOM 776 C CA . PRO A 1 103 ? 13.022 8.648 13.104 1.00 75.12 103 PRO A CA 1
ATOM 777 C C . PRO A 1 103 ? 13.165 8.28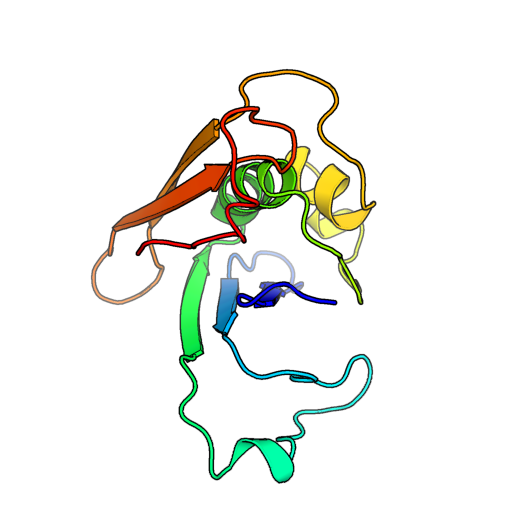3 11.621 1.00 75.12 10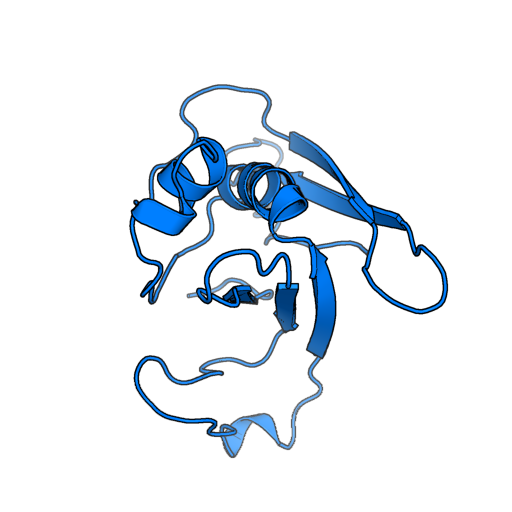3 PRO A C 1
ATOM 779 O O . PRO A 1 103 ? 12.178 8.243 10.900 1.00 75.12 103 PRO A O 1
ATOM 782 N N . SER A 1 104 ? 14.391 7.970 11.165 1.00 74.38 104 SER A N 1
ATOM 783 C CA . SER A 1 104 ? 14.674 7.6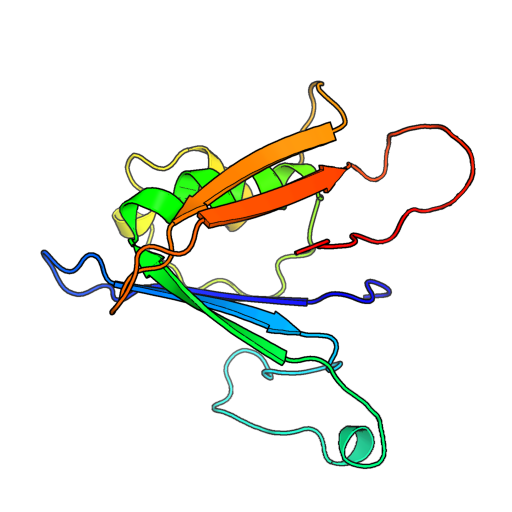68 9.743 1.00 74.38 104 SER A CA 1
ATOM 784 C C . SER A 1 104 ? 14.218 6.291 9.245 1.00 74.38 104 SER A C 1
ATOM 786 O O . SER A 1 104 ? 14.123 6.069 8.034 1.00 74.38 104 SER A O 1
ATOM 788 N N . THR A 1 105 ? 13.879 5.419 10.191 1.00 78.75 105 THR A N 1
ATOM 789 C CA . THR A 1 105 ? 13.378 4.063 9.985 1.00 78.75 105 THR A CA 1
ATOM 790 C C . THR A 1 105 ? 12.163 3.858 10.881 1.00 78.75 105 THR A C 1
ATOM 792 O O . THR A 1 105 ? 12.133 4.363 12.003 1.00 78.75 105 THR A O 1
ATOM 795 N N . ILE A 1 106 ? 11.178 3.106 10.403 1.00 84.25 106 ILE A N 1
ATOM 796 C CA . ILE A 1 106 ? 10.010 2.693 11.177 1.00 84.25 106 ILE A CA 1
ATOM 797 C C . ILE A 1 106 ? 9.680 1.230 10.886 1.00 84.25 106 ILE A C 1
ATOM 799 O O . ILE A 1 106 ? 9.890 0.743 9.773 1.00 84.25 106 ILE A O 1
ATOM 803 N N . ILE A 1 107 ? 9.170 0.546 11.908 1.00 87.19 107 ILE A N 1
ATOM 804 C CA . ILE A 1 107 ? 8.604 -0.797 11.810 1.00 87.19 107 ILE A CA 1
ATOM 805 C C . ILE A 1 107 ? 7.172 -0.706 12.321 1.00 87.19 107 ILE A C 1
ATOM 807 O O . ILE A 1 107 ? 6.927 -0.168 13.403 1.00 87.19 107 ILE A O 1
ATOM 811 N N . ARG A 1 108 ? 6.221 -1.210 11.539 1.00 89.19 108 ARG A N 1
ATOM 812 C CA . ARG A 1 108 ? 4.814 -1.324 11.936 1.00 89.19 108 ARG A CA 1
ATOM 813 C C . ARG A 1 108 ? 4.331 -2.741 11.712 1.00 89.19 108 ARG A C 1
ATOM 815 O O . ARG A 1 108 ? 4.847 -3.435 10.847 1.00 89.19 108 ARG A O 1
ATOM 822 N N . SER A 1 109 ? 3.328 -3.142 12.475 1.00 89.75 109 SER A N 1
ATOM 823 C CA . SER A 1 109 ? 2.702 -4.451 12.334 1.00 89.75 109 SER A CA 1
ATOM 824 C C . SER A 1 109 ? 1.229 -4.263 12.022 1.00 89.75 109 SER A C 1
ATOM 826 O O . SER A 1 109 ? 0.565 -3.445 12.660 1.00 89.75 109 SER A O 1
ATOM 828 N N . ILE A 1 110 ? 0.732 -5.032 11.065 1.00 92.06 110 ILE A N 1
ATOM 829 C CA . ILE A 1 110 ? -0.690 -5.154 10.754 1.00 92.06 110 ILE A CA 1
ATOM 830 C C . ILE A 1 110 ? -1.097 -6.623 10.850 1.00 92.06 110 ILE A C 1
ATOM 832 O O . ILE A 1 110 ? -0.263 -7.517 10.985 1.00 92.06 110 ILE A O 1
ATOM 836 N N . ARG A 1 111 ? -2.394 -6.873 10.784 1.00 92.50 111 ARG A N 1
ATOM 837 C CA . ARG A 1 111 ? -3.010 -8.191 10.728 1.00 92.50 111 ARG A CA 1
ATOM 838 C C . ARG A 1 111 ? -3.884 -8.266 9.492 1.00 92.50 111 ARG A C 1
ATOM 840 O O . ARG A 1 111 ? -4.705 -7.380 9.268 1.00 92.50 111 ARG A O 1
ATOM 847 N N . LEU A 1 112 ? -3.724 -9.308 8.695 1.00 91.38 112 LEU A N 1
ATOM 848 C CA . LEU A 1 112 ? -4.599 -9.518 7.548 1.00 91.38 112 LEU A CA 1
ATOM 849 C C . LEU A 1 112 ? -6.008 -9.891 8.016 1.00 91.38 112 LEU A C 1
ATOM 851 O O . LEU A 1 112 ? -6.183 -10.494 9.077 1.00 91.38 112 LEU A O 1
ATOM 855 N N . THR A 1 113 ? -7.009 -9.506 7.232 1.00 88.38 113 THR A N 1
ATOM 856 C CA . THR A 1 113 ? -8.396 -9.932 7.437 1.00 88.38 113 THR A CA 1
ATOM 857 C C . THR A 1 113 ? -8.654 -11.228 6.666 1.00 88.38 113 THR A C 1
ATOM 859 O O . THR A 1 113 ? -8.185 -11.390 5.541 1.00 88.38 113 THR A O 1
ATOM 862 N N . GLY A 1 114 ? -9.391 -12.169 7.265 1.00 79.25 114 GLY A N 1
ATOM 863 C CA . GLY A 1 114 ? -9.714 -13.459 6.645 1.00 79.25 114 GLY A CA 1
ATOM 864 C C . GLY A 1 114 ? -9.606 -14.645 7.604 1.00 79.25 114 GLY A C 1
ATOM 865 O O . GLY A 1 114 ? -9.550 -14.474 8.823 1.00 79.25 114 GLY A O 1
ATOM 866 N N . ALA A 1 115 ? -9.603 -15.857 7.043 1.00 59.28 115 ALA A N 1
ATOM 867 C CA . ALA A 1 115 ? -9.444 -17.091 7.805 1.00 59.28 115 ALA A CA 1
ATOM 868 C C . ALA A 1 115 ? -7.990 -17.227 8.284 1.00 59.28 115 ALA A C 1
ATOM 870 O O . ALA A 1 115 ? -7.084 -17.474 7.492 1.00 59.28 115 ALA A O 1
ATOM 871 N N . GLY A 1 116 ? -7.786 -17.049 9.589 1.00 67.75 116 GLY A N 1
ATOM 872 C CA . GLY A 1 116 ? -6.462 -16.996 10.199 1.00 67.75 116 GLY A CA 1
ATOM 873 C C . GLY A 1 116 ? -5.905 -15.574 10.207 1.00 67.75 116 GLY A C 1
ATOM 874 O O . GLY A 1 116 ? -5.649 -14.963 9.173 1.00 67.75 116 GLY A O 1
ATOM 875 N N . THR A 1 117 ? -5.703 -15.035 11.404 1.00 79.62 117 THR A N 1
ATOM 876 C CA . THR A 1 117 ? -5.099 -13.716 11.594 1.00 79.62 117 THR A CA 1
ATOM 877 C C . THR A 1 117 ? -3.597 -13.805 11.329 1.00 79.62 117 THR A C 1
ATOM 879 O O . THR A 1 117 ? -2.833 -14.169 12.222 1.00 79.62 117 THR A O 1
ATOM 882 N N . VAL A 1 118 ? -3.160 -13.471 10.114 1.00 89.12 118 VAL A N 1
ATOM 883 C CA . VAL A 1 118 ? -1.733 -13.459 9.751 1.00 89.12 118 VAL A CA 1
ATOM 884 C C . VAL A 1 118 ? -1.119 -12.101 10.115 1.00 89.12 118 VAL A C 1
ATOM 886 O O . VAL A 1 118 ? -1.572 -11.080 9.585 1.00 89.12 118 VAL A O 1
ATOM 889 N N . PRO A 1 119 ? -0.122 -12.035 11.019 1.00 90.25 119 PRO A N 1
ATOM 890 C CA . PRO A 1 119 ? 0.614 -10.804 11.275 1.00 90.25 119 PRO A CA 1
ATOM 891 C C . PRO A 1 119 ? 1.559 -10.492 10.108 1.00 90.25 119 PRO A C 1
ATOM 893 O O . PRO A 1 119 ? 2.199 -11.384 9.562 1.00 90.25 119 PRO A O 1
ATOM 896 N N . VAL A 1 120 ? 1.668 -9.215 9.753 1.00 90.88 120 VAL A N 1
ATOM 897 C CA . VAL A 1 120 ? 2.596 -8.716 8.730 1.00 90.88 120 VAL A CA 1
ATOM 898 C C . VAL A 1 120 ? 3.396 -7.567 9.317 1.00 90.88 120 VAL A C 1
ATOM 900 O O . VAL A 1 120 ? 2.820 -6.639 9.892 1.00 90.88 120 VAL A O 1
ATOM 903 N N . HIS A 1 121 ? 4.715 -7.614 9.149 1.00 90.62 121 HIS A N 1
ATOM 904 C CA . HIS A 1 121 ? 5.623 -6.552 9.561 1.00 90.62 121 HIS A CA 1
ATOM 905 C C . HIS A 1 121 ? 6.029 -5.703 8.357 1.00 90.62 121 HIS A C 1
ATOM 907 O O . HIS A 1 121 ? 6.397 -6.206 7.304 1.00 90.62 121 HIS A O 1
ATOM 913 N N . ILE A 1 122 ? 5.951 -4.386 8.513 1.00 89.62 122 ILE A N 1
ATOM 914 C CA . ILE A 1 122 ? 6.245 -3.407 7.474 1.00 89.62 122 ILE A CA 1
ATOM 915 C C . ILE A 1 122 ? 7.463 -2.617 7.919 1.00 89.62 122 ILE A C 1
ATOM 917 O O . ILE A 1 122 ? 7.385 -1.799 8.841 1.00 89.62 122 ILE A O 1
ATOM 921 N N . TYR A 1 123 ? 8.572 -2.842 7.230 1.00 87.62 123 TYR A N 1
ATOM 922 C CA . TYR A 1 123 ? 9.824 -2.126 7.431 1.00 87.62 123 TYR A CA 1
ATOM 923 C C . TYR A 1 123 ? 9.906 -0.965 6.447 1.00 87.62 123 TYR A C 1
ATOM 925 O O . TYR A 1 123 ? 9.622 -1.113 5.258 1.00 87.62 123 TYR A O 1
ATOM 933 N N . SER A 1 124 ? 10.267 0.224 6.920 1.00 84.38 124 SER A N 1
ATOM 934 C CA . SER A 1 124 ? 10.366 1.404 6.057 1.00 84.38 124 SER A CA 1
ATOM 935 C C . SER A 1 124 ? 11.515 2.304 6.475 1.00 84.38 124 SER A C 1
ATOM 937 O O . SER A 1 124 ? 11.728 2.553 7.658 1.00 84.38 124 SER A O 1
ATOM 939 N N . LYS A 1 125 ? 12.263 2.795 5.485 1.00 80.75 125 LYS A N 1
ATOM 940 C CA . LYS A 1 125 ? 13.457 3.630 5.645 1.00 80.75 125 LYS A CA 1
ATOM 941 C C . LYS A 1 125 ? 13.358 4.811 4.682 1.00 80.75 125 LYS A C 1
ATOM 943 O O . LYS A 1 125 ? 13.052 4.612 3.512 1.00 80.75 125 LYS A O 1
ATOM 948 N N . SER A 1 126 ? 13.650 6.020 5.156 1.00 73.31 126 SER A N 1
ATOM 949 C CA . SER A 1 126 ? 13.689 7.207 4.286 1.00 73.31 126 SER A CA 1
ATOM 950 C C . SER A 1 126 ? 14.925 7.247 3.400 1.00 73.31 126 SER A C 1
ATOM 952 O O . SER A 1 126 ? 16.007 6.821 3.823 1.00 73.31 126 SER A O 1
ATOM 954 N N . ALA A 1 127 ? 14.806 7.924 2.258 1.00 65.75 127 ALA A N 1
ATOM 955 C CA . ALA A 1 127 ? 15.905 8.177 1.329 1.00 65.75 127 ALA A CA 1
ATOM 956 C C . ALA A 1 127 ? 17.103 8.910 1.972 1.00 65.75 127 ALA A C 1
ATOM 958 O O . ALA A 1 127 ? 18.247 8.698 1.576 1.00 65.75 127 ALA A O 1
ATOM 959 N N . LYS A 1 128 ? 16.861 9.739 2.999 1.00 57.88 128 LYS A N 1
ATOM 960 C CA . LYS A 1 128 ? 17.880 10.564 3.680 1.00 57.88 128 LYS A CA 1
ATOM 961 C C . LYS A 1 128 ? 18.704 9.841 4.755 1.00 57.88 128 LYS A C 1
ATOM 963 O O . LYS A 1 128 ? 19.565 10.463 5.376 1.00 57.88 128 LYS A O 1
ATOM 968 N N . SER A 1 129 ? 18.466 8.553 5.015 1.00 49.88 129 SER A N 1
ATOM 969 C CA . SER A 1 129 ? 19.245 7.787 5.999 1.00 49.88 129 SER A CA 1
ATOM 970 C C . SER A 1 129 ? 20.654 7.496 5.445 1.00 49.88 129 SER A C 1
ATOM 972 O O . SER A 1 129 ? 20.882 6.529 4.716 1.00 49.88 129 SER A O 1
ATOM 974 N N . ARG A 1 130 ? 21.582 8.417 5.741 1.00 44.75 130 ARG A N 1
ATOM 975 C CA . ARG A 1 130 ? 22.987 8.458 5.313 1.00 44.75 130 ARG A CA 1
ATOM 976 C C . ARG A 1 130 ? 23.799 7.280 5.873 1.00 44.75 130 ARG A C 1
ATOM 978 O O . ARG A 1 130 ? 24.377 7.396 6.940 1.00 44.75 130 ARG A O 1
ATOM 985 N N . TYR A 1 131 ? 23.878 6.188 5.120 1.00 39.47 131 TYR A N 1
ATOM 986 C CA . TYR A 1 131 ? 25.085 5.366 4.943 1.00 39.47 131 TYR A CA 1
ATOM 987 C C . TYR A 1 131 ? 25.044 4.844 3.502 1.00 39.47 131 TYR A C 1
ATOM 989 O O . TYR A 1 131 ? 23.998 4.397 3.032 1.00 39.47 131 TYR A O 1
ATOM 997 N N . GLY A 1 132 ? 26.147 5.023 2.774 1.00 37.59 132 GLY A N 1
ATOM 998 C CA . GLY A 1 132 ? 26.234 4.952 1.314 1.00 37.59 132 GLY A CA 1
ATOM 999 C C . GLY A 1 132 ? 25.574 3.727 0.676 1.00 37.59 132 GLY A C 1
ATOM 1000 O O . GLY A 1 132 ? 26.098 2.623 0.755 1.00 37.59 132 GLY A O 1
ATOM 1001 N N . LYS A 1 133 ? 24.429 3.969 0.033 1.00 38.50 133 LYS A N 1
ATOM 1002 C CA . LYS A 1 133 ? 23.791 3.288 -1.113 1.00 38.50 133 LYS A CA 1
ATOM 1003 C C . LYS A 1 133 ? 22.310 3.646 -1.030 1.00 38.50 133 LYS A C 1
ATOM 1005 O O . LYS A 1 133 ? 21.708 3.538 0.034 1.00 38.50 133 LYS A O 1
ATOM 1010 N N . GLN A 1 134 ? 21.721 4.101 -2.135 1.00 39.81 134 GLN A N 1
ATOM 1011 C CA . GLN A 1 134 ? 20.274 4.293 -2.231 1.00 39.81 134 GLN A CA 1
ATOM 1012 C C . GLN A 1 134 ? 19.594 2.948 -1.954 1.00 39.81 134 GLN A C 1
ATOM 1014 O O . GLN A 1 134 ? 19.490 2.104 -2.844 1.00 39.81 134 GLN A O 1
ATOM 1019 N N . VAL A 1 135 ? 19.177 2.711 -0.710 1.00 37.12 135 VAL A N 1
ATOM 1020 C CA . VAL A 1 135 ? 18.367 1.544 -0.374 1.00 37.12 135 VAL A CA 1
ATOM 1021 C C . VAL A 1 135 ? 16.980 1.858 -0.906 1.00 37.12 135 VAL A C 1
ATOM 1023 O O . VAL A 1 135 ? 16.179 2.522 -0.254 1.00 37.12 135 VAL A O 1
ATOM 1026 N N . LYS A 1 136 ? 16.755 1.454 -2.158 1.00 41.66 136 LYS A N 1
ATOM 1027 C CA . LYS A 1 136 ? 15.436 1.381 -2.779 1.00 41.66 136 LYS A CA 1
ATOM 1028 C C . LYS A 1 136 ? 14.510 0.669 -1.800 1.00 41.66 136 LYS A C 1
ATOM 1030 O O . LYS A 1 136 ? 14.903 -0.358 -1.266 1.00 41.66 136 LYS A O 1
ATOM 1035 N N . THR A 1 137 ? 13.328 1.220 -1.561 1.00 37.06 137 THR A N 1
ATOM 1036 C CA . THR A 1 137 ? 12.301 0.666 -0.675 1.00 37.06 137 THR A CA 1
ATOM 1037 C C . THR A 1 137 ? 12.181 -0.849 -0.856 1.00 37.06 137 THR A C 1
ATOM 1039 O O . THR A 1 137 ? 11.672 -1.320 -1.873 1.00 37.06 137 THR A O 1
ATOM 1042 N N . PHE A 1 138 ? 12.696 -1.602 0.116 1.00 31.31 138 PHE A N 1
ATOM 1043 C CA . PHE A 1 138 ? 12.461 -3.031 0.252 1.00 31.31 138 PHE A CA 1
ATOM 1044 C C . PHE A 1 138 ? 11.321 -3.174 1.251 1.00 31.31 138 PHE A C 1
ATOM 1046 O O . PHE A 1 138 ? 11.499 -2.896 2.435 1.00 31.31 138 PHE A O 1
ATOM 1053 N N . LEU A 1 139 ? 10.149 -3.575 0.764 1.00 34.09 139 LEU A N 1
ATOM 1054 C CA . LEU A 1 139 ? 9.182 -4.229 1.628 1.00 34.09 139 LEU A CA 1
ATOM 1055 C C . LEU A 1 139 ? 9.722 -5.646 1.849 1.00 34.09 139 LEU A C 1
ATOM 1057 O O . LEU A 1 139 ? 9.647 -6.473 0.944 1.00 34.09 139 LEU A O 1
ATOM 1061 N N . ILE A 1 140 ? 10.363 -5.878 2.992 1.00 27.97 140 ILE A N 1
ATOM 1062 C CA . ILE A 1 140 ? 10.634 -7.236 3.470 1.00 27.97 140 ILE A CA 1
ATOM 1063 C C . ILE A 1 140 ? 9.349 -7.684 4.165 1.00 27.97 140 ILE A C 1
ATOM 1065 O O . ILE A 1 140 ? 8.851 -6.956 5.025 1.00 27.97 140 ILE A O 1
ATOM 1069 N N . ILE A 1 141 ? 8.803 -8.809 3.707 1.00 31.27 141 ILE A N 1
ATOM 1070 C CA . ILE A 1 141 ? 7.644 -9.504 4.282 1.00 31.27 141 ILE A CA 1
ATOM 1071 C C . ILE A 1 141 ? 8.162 -10.415 5.388 1.00 31.27 141 ILE A C 1
ATOM 1073 O O . ILE A 1 141 ? 9.217 -11.046 5.140 1.00 31.27 141 ILE A O 1
#